Protein AF-A0A1G2YXJ8-F1 (afdb_monomer_lite)

Sequence (127 aa):
MAADRNPWINSPAATVDATKWSTWKPDVAYSGGTAGTSDQARNGNAIPHQGDGQNVLFLDSHVEFAKRAYCSVEDDNIYTVARNSPPGTADLYGTVPTPGSSCTPMNRKDSLLVHDPDNFGSTTKKR

Radius of gyration: 14.81 Å; chains: 1; bounding box: 45×42×34 Å

Structure (mmCIF, N/CA/C/O backbone):
data_AF-A0A1G2YXJ8-F1
#
_entry.id   AF-A0A1G2YXJ8-F1
#
loop_
_atom_site.group_PDB
_atom_site.id
_atom_site.type_symbol
_atom_site.label_atom_id
_atom_site.label_alt_id
_atom_site.label_comp_id
_atom_site.label_asym_id
_atom_site.label_entity_id
_atom_site.label_seq_id
_atom_site.pdbx_PDB_ins_code
_atom_site.Cartn_x
_atom_site.Cartn_y
_atom_site.Cartn_z
_atom_site.occupancy
_atom_site.B_iso_or_equiv
_atom_site.auth_seq_id
_atom_site.auth_comp_id
_atom_site.auth_asym_id
_atom_site.auth_atom_id
_atom_site.pdbx_PDB_model_num
ATOM 1 N N . MET A 1 1 ? -6.365 -13.509 -10.080 1.00 55.47 1 MET A N 1
ATOM 2 C CA . MET A 1 1 ? -5.770 -12.926 -8.859 1.00 55.47 1 MET A CA 1
ATOM 3 C C . MET A 1 1 ? -6.892 -12.178 -8.172 1.00 55.47 1 MET A C 1
ATOM 5 O O . MET A 1 1 ? -7.592 -11.463 -8.873 1.00 55.47 1 MET A O 1
ATOM 9 N N . ALA A 1 2 ? -7.147 -12.446 -6.892 1.00 74.88 2 ALA A N 1
ATOM 10 C CA . ALA A 1 2 ? -8.237 -11.804 -6.150 1.00 74.88 2 ALA A CA 1
ATOM 11 C C . ALA A 1 2 ? -7.772 -10.533 -5.411 1.00 74.88 2 ALA A C 1
ATOM 13 O O . ALA A 1 2 ? -8.576 -9.639 -5.194 1.00 74.88 2 ALA A O 1
ATOM 14 N N . ALA A 1 3 ? -6.477 -10.435 -5.092 1.00 87.75 3 ALA A N 1
ATOM 15 C CA . ALA A 1 3 ? -5.836 -9.250 -4.527 1.00 87.75 3 ALA A CA 1
ATOM 16 C C . ALA A 1 3 ? -4.610 -8.844 -5.356 1.00 87.75 3 ALA A C 1
ATOM 18 O O . ALA A 1 3 ? -3.994 -9.694 -6.014 1.00 87.75 3 ALA A O 1
ATOM 19 N N . ASP A 1 4 ? -4.255 -7.562 -5.302 1.00 91.56 4 ASP A N 1
ATOM 20 C CA . ASP A 1 4 ? -3.093 -7.021 -6.005 1.00 91.56 4 ASP A CA 1
ATOM 21 C C . ASP A 1 4 ? -1.777 -7.211 -5.251 1.00 91.56 4 ASP A C 1
ATOM 23 O O . ASP A 1 4 ? -1.720 -7.278 -4.022 1.00 91.56 4 ASP A O 1
ATOM 27 N N . ARG A 1 5 ? -0.694 -7.268 -6.033 1.00 90.25 5 ARG A N 1
ATOM 28 C CA . ARG A 1 5 ? 0.675 -7.442 -5.539 1.00 90.25 5 ARG A CA 1
ATOM 29 C C . ARG A 1 5 ? 1.158 -6.227 -4.752 1.00 90.25 5 ARG A C 1
ATOM 31 O O . ARG A 1 5 ? 0.798 -5.091 -5.055 1.00 90.25 5 ARG A O 1
ATOM 38 N N . ASN A 1 6 ? 2.047 -6.488 -3.799 1.00 91.06 6 ASN A N 1
ATOM 39 C CA . ASN A 1 6 ? 2.656 -5.465 -2.963 1.00 91.06 6 ASN A CA 1
ATOM 40 C C . ASN A 1 6 ? 3.554 -4.532 -3.812 1.00 91.06 6 ASN A C 1
ATOM 42 O O . ASN A 1 6 ? 4.465 -5.015 -4.483 1.00 91.06 6 ASN A O 1
ATOM 46 N N . PRO A 1 7 ? 3.351 -3.202 -3.803 1.00 92.00 7 PRO A N 1
ATOM 47 C CA . PRO A 1 7 ? 4.129 -2.268 -4.621 1.00 92.00 7 PRO A CA 1
ATOM 48 C C . PRO A 1 7 ? 5.592 -2.123 -4.178 1.00 92.00 7 PRO A C 1
ATOM 50 O O . PRO A 1 7 ? 6.380 -1.503 -4.891 1.00 92.00 7 PRO A O 1
ATOM 53 N N . TRP A 1 8 ? 5.964 -2.690 -3.027 1.00 91.50 8 TRP A N 1
ATOM 54 C CA . TRP A 1 8 ? 7.299 -2.601 -2.436 1.00 91.50 8 TRP A CA 1
ATOM 55 C C . TRP A 1 8 ? 8.157 -3.856 -2.626 1.00 91.50 8 TRP A C 1
ATOM 57 O O . TRP A 1 8 ? 9.305 -3.882 -2.185 1.00 91.50 8 TRP A O 1
ATOM 67 N N . ILE A 1 9 ? 7.633 -4.892 -3.288 1.00 89.06 9 ILE A N 1
ATOM 68 C CA . ILE A 1 9 ? 8.358 -6.138 -3.570 1.00 89.06 9 ILE A CA 1
ATOM 69 C C . ILE A 1 9 ? 8.384 -6.364 -5.086 1.00 89.06 9 ILE A C 1
ATOM 71 O O . ILE A 1 9 ? 7.345 -6.343 -5.744 1.00 89.06 9 ILE A O 1
ATOM 75 N N . ASN A 1 10 ? 9.570 -6.603 -5.652 1.00 88.38 10 ASN A N 1
ATOM 76 C CA . ASN A 1 10 ? 9.713 -6.885 -7.086 1.00 88.38 10 ASN A CA 1
ATOM 77 C C . ASN A 1 10 ? 8.901 -8.125 -7.484 1.00 88.38 10 ASN A C 1
ATOM 79 O O . ASN A 1 10 ? 8.801 -9.082 -6.712 1.00 88.38 10 ASN A O 1
ATOM 83 N N . SER A 1 11 ? 8.300 -8.091 -8.670 1.00 82.06 11 SER A N 1
ATOM 84 C CA . SER A 1 11 ? 7.535 -9.210 -9.216 1.00 82.06 11 SER A CA 1
ATOM 85 C C . SER A 1 11 ? 7.715 -9.323 -10.728 1.00 82.06 11 SER A C 1
ATOM 87 O O . SER A 1 11 ? 7.993 -8.311 -11.381 1.00 82.06 11 SER A O 1
ATOM 89 N N . PRO A 1 12 ? 7.377 -10.479 -11.337 1.00 82.56 12 PRO A N 1
ATOM 90 C CA . PRO A 1 12 ? 7.590 -10.653 -12.770 1.00 82.56 12 PRO A CA 1
ATOM 91 C C . PRO A 1 12 ? 6.703 -9.728 -13.611 1.00 82.56 12 PRO A C 1
ATOM 93 O O . PRO A 1 12 ? 6.899 -9.588 -14.813 1.00 82.56 12 PRO A O 1
ATOM 96 N N . ALA A 1 13 ? 5.690 -9.122 -12.983 1.00 80.62 13 ALA A N 1
ATOM 97 C CA . ALA A 1 13 ? 4.768 -8.191 -13.610 1.00 80.62 13 ALA A CA 1
ATOM 98 C C . ALA A 1 13 ? 5.168 -6.718 -13.440 1.00 80.62 13 ALA A C 1
ATOM 100 O O . ALA A 1 13 ? 4.659 -5.882 -14.183 1.00 80.62 13 ALA A O 1
ATOM 101 N N . ALA A 1 14 ? 6.011 -6.383 -12.458 1.00 83.38 14 ALA A N 1
ATOM 102 C CA . ALA A 1 14 ? 6.389 -5.004 -12.168 1.00 83.38 14 ALA A CA 1
ATOM 103 C C . ALA A 1 14 ? 7.639 -4.910 -11.282 1.00 83.38 14 ALA A C 1
ATOM 105 O O . ALA A 1 14 ? 7.740 -5.588 -10.256 1.00 83.38 14 ALA A O 1
ATOM 106 N N . THR A 1 15 ? 8.525 -3.981 -11.642 1.00 86.75 15 THR A N 1
ATOM 107 C CA . THR A 1 15 ? 9.673 -3.561 -10.830 1.00 86.75 15 THR A CA 1
ATOM 108 C C . THR A 1 15 ? 9.257 -2.458 -9.859 1.00 86.75 15 THR A C 1
ATOM 110 O O . THR A 1 15 ? 8.544 -1.528 -10.241 1.00 86.75 15 THR A O 1
ATOM 113 N N . VAL A 1 16 ? 9.729 -2.539 -8.615 1.00 87.25 16 VAL A N 1
ATOM 114 C CA . VAL A 1 16 ? 9.506 -1.520 -7.581 1.00 87.25 16 VAL A CA 1
ATOM 115 C C . VAL A 1 16 ? 10.176 -0.207 -7.979 1.00 87.25 16 VAL A C 1
ATOM 117 O O . VAL A 1 16 ? 11.348 -0.176 -8.357 1.00 87.25 16 VAL A O 1
ATOM 120 N N . ASP A 1 17 ? 9.448 0.896 -7.828 1.00 88.19 17 ASP A N 1
ATOM 121 C CA . ASP A 1 17 ? 9.988 2.242 -7.993 1.00 88.19 17 ASP A CA 1
ATOM 122 C C . ASP A 1 17 ? 10.459 2.791 -6.638 1.00 88.19 17 ASP A C 1
ATOM 124 O O . ASP A 1 17 ? 9.665 3.235 -5.805 1.00 88.19 17 ASP A O 1
ATOM 128 N N . ALA A 1 18 ? 11.774 2.781 -6.411 1.00 84.88 18 ALA A N 1
ATOM 129 C CA . ALA A 1 18 ? 12.370 3.280 -5.171 1.00 84.88 18 ALA A CA 1
ATOM 130 C C . ALA A 1 18 ? 12.087 4.776 -4.919 1.00 84.88 18 ALA A C 1
ATOM 132 O O . ALA A 1 18 ? 12.070 5.218 -3.766 1.00 84.88 18 ALA A O 1
ATOM 133 N N . THR A 1 19 ? 11.824 5.564 -5.969 1.00 88.88 19 THR A N 1
ATOM 134 C CA . THR A 1 19 ? 11.490 6.989 -5.821 1.00 88.88 19 THR A CA 1
ATOM 135 C C . THR A 1 19 ? 10.113 7.173 -5.183 1.00 88.88 19 THR A C 1
ATOM 137 O O . THR A 1 19 ? 9.920 8.088 -4.373 1.00 88.88 19 THR A O 1
ATOM 140 N N . LYS A 1 20 ? 9.179 6.248 -5.444 1.00 90.94 20 LYS A N 1
ATOM 141 C CA . LYS A 1 20 ? 7.853 6.244 -4.818 1.00 90.94 20 LYS A CA 1
ATOM 142 C C . LYS A 1 20 ? 7.937 6.009 -3.322 1.00 90.94 20 LYS A C 1
ATOM 144 O O . LYS A 1 20 ? 7.302 6.751 -2.586 1.00 90.94 20 LYS A O 1
ATOM 149 N N . TRP A 1 21 ? 8.776 5.080 -2.859 1.00 91.12 21 TRP A N 1
ATOM 150 C CA . TRP A 1 21 ? 8.971 4.879 -1.419 1.00 91.12 21 TRP A CA 1
ATOM 151 C C . TRP A 1 21 ? 9.492 6.150 -0.734 1.00 91.12 21 TRP A C 1
ATOM 153 O O . TRP A 1 21 ? 8.954 6.582 0.281 1.00 91.12 21 TRP A O 1
ATOM 163 N N . SER A 1 22 ? 10.494 6.807 -1.328 1.00 91.06 22 SER A N 1
ATOM 164 C CA . SER A 1 22 ? 11.095 8.018 -0.746 1.00 91.06 22 SER A CA 1
ATOM 165 C C . SER A 1 22 ? 10.130 9.207 -0.623 1.00 91.06 22 SER A C 1
ATOM 167 O O . SER A 1 22 ? 10.335 10.097 0.202 1.00 91.06 22 SER A O 1
ATOM 169 N N . THR A 1 23 ? 9.077 9.226 -1.441 1.00 92.94 23 THR A N 1
ATOM 170 C CA . THR A 1 23 ? 8.083 10.307 -1.498 1.00 92.94 23 THR A CA 1
ATOM 171 C C . THR A 1 23 ? 6.740 9.915 -0.893 1.00 92.94 23 THR A C 1
ATOM 173 O O . THR A 1 23 ? 5.869 10.773 -0.735 1.00 92.94 23 THR A O 1
ATOM 176 N N . TRP A 1 24 ? 6.566 8.642 -0.550 1.00 92.94 24 TRP A N 1
ATOM 177 C CA . TRP A 1 24 ? 5.320 8.109 -0.044 1.00 92.94 24 TRP A CA 1
ATOM 178 C C . TRP A 1 24 ? 5.018 8.618 1.365 1.00 92.94 24 TRP A C 1
ATOM 180 O O . TRP A 1 24 ? 5.879 8.606 2.250 1.00 92.94 24 TRP A O 1
ATOM 190 N N . LYS A 1 25 ? 3.774 9.068 1.556 1.00 94.00 25 LYS A N 1
ATOM 191 C CA . LYS A 1 25 ? 3.203 9.499 2.837 1.00 94.00 25 LYS A CA 1
ATOM 192 C C . LYS A 1 25 ? 1.683 9.293 2.824 1.00 94.00 25 LYS A C 1
ATOM 194 O O . LYS A 1 25 ? 1.069 9.638 1.816 1.00 94.00 25 LYS A O 1
ATOM 199 N N . PRO A 1 26 ? 1.061 8.818 3.918 1.00 92.75 26 PRO A N 1
ATOM 200 C CA . PRO A 1 26 ? -0.388 8.885 4.098 1.00 92.75 26 PRO A CA 1
ATOM 201 C C . PRO A 1 26 ? -0.890 10.328 3.979 1.00 92.75 26 PRO A C 1
ATOM 203 O O . PRO A 1 26 ? -0.208 11.254 4.417 1.00 92.75 26 PRO A O 1
ATOM 206 N N . ASP A 1 27 ? -2.082 10.532 3.420 1.00 94.19 27 ASP A N 1
ATOM 207 C CA . ASP A 1 27 ? -2.693 11.865 3.277 1.00 94.19 27 ASP A CA 1
ATOM 208 C C . ASP A 1 27 ? -3.507 12.303 4.507 1.00 94.19 27 ASP A C 1
ATOM 210 O O . ASP A 1 27 ? -4.184 13.328 4.494 1.00 94.19 27 ASP A O 1
ATOM 214 N N . VAL A 1 28 ? -3.393 11.541 5.592 1.00 92.00 28 VAL A N 1
ATOM 215 C CA . VAL A 1 28 ? -3.946 11.819 6.918 1.00 92.00 28 VAL A CA 1
ATOM 216 C C . VAL A 1 28 ? -2.814 11.855 7.943 1.00 92.00 28 VAL A C 1
ATOM 218 O O . VAL A 1 28 ? -1.717 11.361 7.685 1.00 92.00 28 VAL A O 1
ATOM 221 N N . ALA A 1 29 ? -3.045 12.470 9.103 1.00 89.81 29 ALA A N 1
ATOM 222 C CA . ALA A 1 29 ? -2.061 12.458 10.184 1.00 89.81 29 ALA A CA 1
ATOM 223 C C . ALA A 1 29 ? -1.865 11.027 10.716 1.00 89.81 29 ALA A C 1
ATOM 225 O O . ALA A 1 29 ? -2.830 10.278 10.839 1.00 89.81 29 ALA A O 1
ATOM 226 N N . TYR A 1 30 ? -0.627 10.656 11.043 1.00 85.94 30 TYR A N 1
ATOM 227 C CA . TYR A 1 30 ? -0.281 9.308 11.497 1.00 85.94 30 TYR A CA 1
ATOM 228 C C . TYR A 1 30 ? 0.816 9.350 12.562 1.00 85.94 30 TYR A C 1
ATOM 230 O O . TYR A 1 30 ? 1.486 10.365 12.768 1.00 85.94 30 TYR A O 1
ATOM 238 N N . SER A 1 31 ? 1.020 8.227 13.250 1.00 79.50 31 SER A N 1
ATOM 239 C CA . SER A 1 31 ? 2.063 8.102 14.268 1.00 79.50 31 SER A CA 1
ATOM 240 C C . SER A 1 31 ? 3.455 8.342 13.661 1.00 79.50 31 SER A C 1
ATOM 242 O O . SER A 1 31 ? 3.919 7.607 12.784 1.00 79.50 31 SER A O 1
ATOM 244 N N . GLY A 1 32 ? 4.132 9.400 14.113 1.00 78.06 32 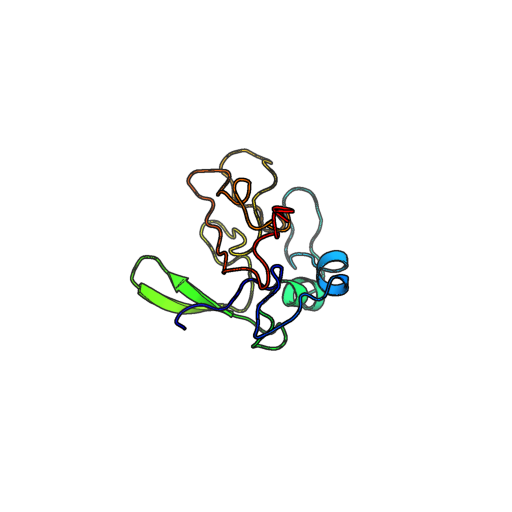GLY A N 1
ATOM 245 C CA . GLY A 1 32 ? 5.472 9.760 13.644 1.00 78.06 32 GLY A CA 1
ATOM 246 C C . GLY A 1 32 ? 5.527 10.648 12.396 1.00 78.06 32 GLY A C 1
ATOM 247 O O . GLY A 1 32 ? 6.608 10.787 11.824 1.00 78.06 32 GLY A O 1
ATOM 248 N N . GLY A 1 33 ? 4.420 11.273 11.975 1.00 83.75 33 GLY A N 1
ATOM 249 C CA . GLY A 1 33 ? 4.445 12.228 10.866 1.00 83.75 33 GLY A CA 1
ATOM 250 C C . GLY A 1 33 ? 3.175 13.064 10.703 1.00 83.75 33 GLY A C 1
ATOM 251 O O . GLY A 1 33 ? 2.178 12.891 11.397 1.00 83.75 33 GLY A O 1
ATOM 252 N N . THR A 1 34 ? 3.221 14.010 9.768 1.00 89.38 34 THR A N 1
ATOM 253 C CA . THR A 1 34 ? 2.061 14.812 9.355 1.00 89.38 34 THR A CA 1
ATOM 254 C C . THR A 1 34 ? 1.477 14.278 8.052 1.00 89.38 34 THR A C 1
ATOM 256 O O . THR A 1 34 ? 2.183 13.623 7.281 1.00 89.38 34 THR A O 1
ATOM 259 N N . ALA A 1 35 ? 0.217 14.621 7.782 1.00 93.44 35 ALA A N 1
ATOM 260 C CA . ALA A 1 35 ? -0.444 14.327 6.514 1.00 93.44 35 ALA A CA 1
ATOM 261 C C . ALA A 1 35 ? 0.388 14.809 5.311 1.00 93.44 35 ALA A C 1
ATOM 263 O O . ALA A 1 35 ? 0.909 15.929 5.307 1.00 93.44 35 ALA A O 1
ATOM 264 N N . GLY A 1 36 ? 0.525 13.943 4.310 1.00 94.06 36 GLY A N 1
ATOM 265 C CA . GLY A 1 36 ? 1.047 14.260 2.986 1.00 94.06 36 GLY A CA 1
ATOM 266 C C . GLY A 1 36 ? -0.048 14.722 2.023 1.00 94.06 36 GLY A C 1
ATOM 267 O O . GLY A 1 36 ? -1.186 14.974 2.412 1.00 94.06 36 GLY A O 1
ATOM 268 N N . THR A 1 37 ? 0.293 14.823 0.741 1.00 95.69 37 THR A N 1
ATOM 269 C CA . THR A 1 37 ? -0.684 15.087 -0.325 1.00 95.69 37 THR A CA 1
ATOM 270 C C . THR A 1 37 ? -1.345 13.796 -0.809 1.00 95.69 37 THR A C 1
ATOM 272 O O . THR A 1 37 ? -0.817 12.695 -0.636 1.00 95.69 37 THR A O 1
ATOM 275 N N . SER A 1 38 ? -2.486 13.914 -1.493 1.00 93.69 38 SER A N 1
ATOM 276 C CA . SER A 1 38 ? -3.156 12.756 -2.096 1.00 93.69 38 SER A CA 1
ATOM 277 C C . SER A 1 38 ? -2.268 12.007 -3.095 1.00 93.69 38 SER A C 1
ATOM 279 O O . SER A 1 38 ? -2.350 10.780 -3.156 1.00 93.69 38 SER A O 1
ATOM 281 N N . ASP A 1 39 ? -1.396 12.716 -3.819 1.00 93.50 39 ASP A N 1
ATOM 282 C CA . ASP A 1 39 ? -0.425 12.123 -4.748 1.00 93.50 39 ASP A CA 1
ATOM 283 C C . ASP A 1 39 ? 0.657 11.325 -4.010 1.00 93.50 39 ASP A C 1
ATOM 285 O O . ASP A 1 39 ? 0.998 10.216 -4.417 1.00 93.50 39 ASP A O 1
ATOM 289 N N . GLN A 1 40 ? 1.142 11.831 -2.870 1.00 94.75 40 GLN A N 1
ATOM 290 C CA . GLN A 1 40 ? 2.083 11.091 -2.023 1.00 94.75 40 GLN A CA 1
ATOM 291 C C . GLN A 1 40 ? 1.461 9.809 -1.471 1.00 94.75 40 GLN A C 1
ATOM 293 O O . GLN A 1 40 ? 2.146 8.793 -1.382 1.00 94.75 40 GLN A O 1
ATOM 298 N N . ALA A 1 41 ? 0.168 9.820 -1.152 1.00 94.06 41 ALA A N 1
ATOM 299 C CA . ALA A 1 41 ? -0.524 8.624 -0.686 1.00 94.06 41 ALA A CA 1
ATOM 300 C C . ALA A 1 41 ? -0.795 7.617 -1.821 1.00 94.06 41 ALA A C 1
ATOM 302 O O . ALA A 1 41 ? -0.726 6.412 -1.582 1.00 94.06 41 ALA A O 1
ATOM 303 N N . ARG A 1 42 ? -1.024 8.077 -3.064 1.00 94.50 42 ARG A N 1
ATOM 304 C CA . ARG A 1 42 ? -1.155 7.202 -4.252 1.00 94.50 42 ARG A CA 1
ATOM 305 C C . ARG A 1 42 ? 0.114 6.406 -4.545 1.00 94.50 42 ARG A C 1
ATOM 307 O O . ARG A 1 42 ? 0.034 5.293 -5.056 1.00 94.50 42 ARG A O 1
ATOM 314 N N . ASN A 1 43 ? 1.282 6.926 -4.168 1.00 94.50 43 ASN A N 1
ATOM 315 C CA . ASN A 1 43 ? 2.549 6.211 -4.338 1.00 94.50 43 ASN A CA 1
ATOM 316 C C . ASN A 1 43 ? 2.619 4.883 -3.572 1.00 94.50 43 ASN A C 1
ATOM 318 O O . ASN A 1 43 ? 3.443 4.050 -3.934 1.00 94.50 43 ASN A O 1
ATOM 322 N N . GLY A 1 44 ? 1.772 4.679 -2.556 1.00 92.00 44 GLY A N 1
ATOM 323 C CA . GLY A 1 44 ? 1.712 3.429 -1.796 1.00 92.00 44 GLY A CA 1
ATOM 324 C C . GLY A 1 44 ? 0.684 2.422 -2.291 1.00 92.00 44 GLY A C 1
ATOM 325 O O . GLY A 1 44 ? 0.562 1.352 -1.702 1.00 92.00 44 GLY A O 1
ATOM 326 N N . ASN A 1 45 ? -0.062 2.752 -3.343 1.00 94.88 45 ASN A N 1
ATOM 327 C CA . ASN A 1 45 ? -1.026 1.845 -3.951 1.00 94.88 45 ASN A CA 1
ATOM 328 C C . ASN A 1 45 ? -0.345 0.889 -4.938 1.00 94.88 45 ASN A C 1
ATOM 330 O O . ASN A 1 45 ? 0.815 1.064 -5.321 1.00 94.88 45 ASN A O 1
ATOM 334 N N . ALA A 1 46 ? -1.088 -0.126 -5.374 1.00 92.38 46 ALA A N 1
ATOM 335 C CA . ALA A 1 46 ? -0.567 -1.143 -6.271 1.00 92.38 46 ALA A CA 1
ATOM 336 C C . ALA A 1 46 ? -0.148 -0.563 -7.638 1.00 92.38 46 ALA A C 1
ATOM 338 O O . ALA A 1 46 ? -0.783 0.329 -8.209 1.00 92.38 46 ALA A O 1
ATOM 339 N N . ILE A 1 47 ? 0.927 -1.123 -8.199 1.00 91.44 47 ILE A N 1
ATOM 340 C 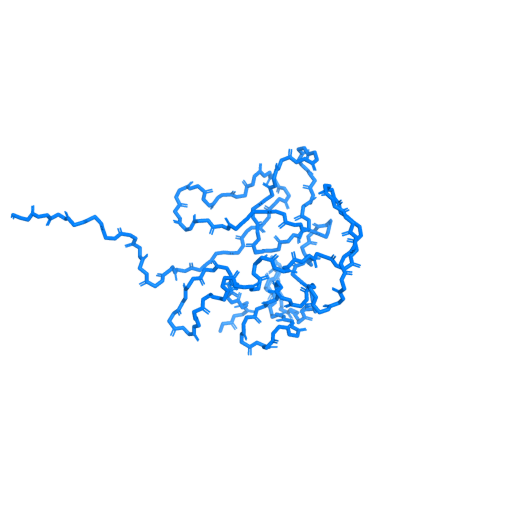CA . ILE A 1 47 ? 1.488 -0.715 -9.498 1.00 91.44 47 ILE A CA 1
ATOM 341 C C . ILE A 1 47 ? 0.517 -0.950 -10.680 1.00 91.44 47 ILE A C 1
ATOM 343 O O . ILE A 1 47 ? 0.416 -0.057 -11.525 1.00 91.44 47 ILE A O 1
ATOM 347 N N . PRO A 1 48 ? -0.224 -2.081 -10.768 1.00 88.12 48 PRO A N 1
ATOM 348 C CA . PRO A 1 48 ? -1.092 -2.382 -11.915 1.00 88.12 48 PRO A CA 1
ATOM 349 C C . PRO A 1 48 ? -2.187 -1.344 -12.191 1.00 88.12 48 PRO A C 1
ATOM 351 O O . PRO A 1 48 ? -2.625 -1.204 -13.331 1.00 88.12 48 PRO A O 1
ATOM 354 N N . HIS A 1 49 ? -2.601 -0.591 -11.171 1.00 89.25 49 HIS A N 1
ATOM 355 C CA . HIS A 1 49 ? -3.634 0.441 -11.268 1.00 89.25 49 HIS A CA 1
ATOM 356 C C . HIS A 1 49 ? -3.056 1.858 -11.317 1.00 89.25 49 HIS A C 1
ATOM 358 O O . HIS A 1 49 ? -3.726 2.809 -10.935 1.00 89.25 49 HIS A O 1
ATOM 364 N N . GLN A 1 50 ? -1.800 2.009 -11.750 1.00 88.56 50 GLN A N 1
ATOM 365 C CA . GLN A 1 50 ? -1.121 3.306 -11.882 1.00 88.56 50 GLN A CA 1
ATOM 366 C C . GLN A 1 50 ? -1.087 4.128 -10.577 1.00 88.56 50 GLN A C 1
ATOM 368 O O . GLN A 1 50 ? -0.876 5.337 -10.605 1.00 88.56 50 GLN A O 1
ATOM 373 N N . GLY A 1 51 ? -1.239 3.475 -9.419 1.00 89.81 51 GLY A N 1
ATOM 374 C CA . GLY A 1 51 ? -1.322 4.134 -8.116 1.00 89.81 51 GLY A CA 1
ATOM 375 C C . GLY A 1 51 ? -2.714 4.659 -7.736 1.00 89.81 51 GLY A C 1
ATOM 376 O O . GLY A 1 51 ? -2.855 5.258 -6.672 1.00 89.81 51 GLY A O 1
ATOM 377 N N . ASP A 1 52 ? -3.759 4.429 -8.534 1.00 92.94 52 ASP A N 1
ATOM 378 C CA . ASP A 1 52 ? -5.117 4.900 -8.212 1.00 92.94 52 ASP A CA 1
ATOM 379 C C . ASP A 1 52 ? -5.838 4.037 -7.162 1.00 92.94 52 ASP A C 1
ATOM 381 O O . ASP A 1 52 ? -6.809 4.492 -6.552 1.00 92.94 52 ASP A O 1
ATOM 385 N N . GLY A 1 53 ? -5.358 2.816 -6.913 1.00 93.69 53 GLY A N 1
ATOM 386 C CA . GLY A 1 53 ? -5.915 1.922 -5.902 1.00 93.69 53 GLY A CA 1
ATOM 387 C C . GLY A 1 53 ? -5.425 0.482 -6.026 1.00 93.69 53 GLY A C 1
ATOM 388 O O . GLY A 1 53 ? -4.402 0.216 -6.663 1.00 93.69 53 GLY A O 1
ATOM 389 N N . GLN A 1 54 ? -6.157 -0.434 -5.399 1.00 94.62 54 GLN A N 1
ATOM 390 C CA . GLN A 1 54 ? -5.865 -1.861 -5.364 1.00 94.62 54 GLN A CA 1
ATOM 391 C C . GLN A 1 54 ? -7.125 -2.692 -5.108 1.00 94.62 54 GLN A C 1
ATOM 393 O O . GLN A 1 54 ? -8.005 -2.297 -4.348 1.00 94.62 54 GLN A O 1
ATOM 398 N N . ASN A 1 55 ? -7.176 -3.883 -5.689 1.00 94.69 55 ASN A N 1
ATOM 399 C CA . ASN A 1 55 ? -8.079 -4.942 -5.273 1.00 94.69 55 ASN A CA 1
ATOM 400 C C . ASN A 1 55 ? -7.540 -5.593 -3.999 1.00 94.69 55 ASN A C 1
ATOM 402 O O . ASN A 1 55 ? -6.392 -6.051 -3.956 1.00 94.69 55 ASN A O 1
ATOM 406 N N . VAL A 1 56 ? -8.382 -5.660 -2.975 1.00 92.75 56 VAL A N 1
ATOM 407 C CA . VAL A 1 56 ? -8.063 -6.231 -1.666 1.00 92.75 56 VAL A CA 1
ATOM 408 C C . VAL A 1 56 ? -9.007 -7.396 -1.407 1.00 92.75 56 VAL A C 1
ATOM 410 O O . VAL A 1 56 ? -10.220 -7.237 -1.497 1.00 92.75 56 VAL A O 1
ATOM 413 N N . LEU A 1 57 ? -8.443 -8.570 -1.111 1.00 91.81 57 LEU A N 1
ATOM 414 C CA . LEU A 1 57 ? -9.189 -9.753 -0.685 1.00 91.81 57 LEU A CA 1
ATOM 415 C C . LEU A 1 57 ? -9.277 -9.758 0.841 1.00 91.81 57 LEU A C 1
ATOM 417 O O . LEU A 1 57 ? -8.247 -9.776 1.516 1.00 91.81 57 LEU A O 1
ATOM 421 N N . PHE A 1 58 ? -10.494 -9.805 1.365 1.00 88.88 58 PHE A N 1
ATOM 422 C CA . PHE A 1 58 ? -10.761 -9.850 2.798 1.00 88.88 58 PHE A CA 1
ATOM 423 C C . PHE A 1 58 ? -10.991 -11.284 3.290 1.00 88.88 58 PHE A C 1
ATOM 425 O O . PHE A 1 58 ? -11.161 -12.225 2.510 1.00 88.88 58 PHE A O 1
ATOM 432 N N . LEU A 1 59 ? -10.975 -11.465 4.613 1.00 87.56 59 LEU A N 1
ATOM 433 C CA . LEU A 1 59 ? -11.036 -12.781 5.264 1.00 87.56 59 LEU A CA 1
ATOM 434 C C . LEU A 1 59 ? -12.334 -13.557 4.972 1.00 87.56 59 LEU A C 1
ATOM 436 O O . LEU A 1 59 ? -12.326 -14.783 4.910 1.00 87.56 59 LEU A O 1
ATOM 440 N N . ASP A 1 60 ? -13.444 -12.856 4.769 1.00 90.31 60 ASP A N 1
ATOM 441 C CA . ASP A 1 60 ? -14.748 -13.402 4.367 1.00 90.31 60 ASP A CA 1
ATOM 442 C C . ASP A 1 60 ? -14.851 -13.668 2.848 1.00 90.31 60 ASP A C 1
ATOM 444 O O . ASP A 1 60 ? -15.927 -13.973 2.338 1.00 90.31 60 ASP A O 1
ATOM 448 N N . SER A 1 61 ? -13.722 -13.617 2.130 1.00 89.31 61 SER A N 1
ATOM 449 C CA . SER A 1 61 ? -13.578 -13.889 0.694 1.00 89.31 61 SER A CA 1
ATOM 450 C C . SER A 1 61 ? -14.186 -12.855 -0.256 1.00 89.31 61 SER A C 1
ATOM 452 O O . SER A 1 61 ? -14.206 -13.100 -1.466 1.00 89.31 61 SER A O 1
ATOM 454 N N . HIS A 1 62 ? -14.650 -11.701 0.231 1.00 93.44 62 HIS A N 1
ATOM 455 C CA . HIS A 1 62 ? -15.023 -10.616 -0.674 1.00 93.44 62 HIS A CA 1
ATOM 456 C C . HIS A 1 62 ? -13.781 -9.884 -1.194 1.00 93.44 62 HIS A C 1
ATOM 458 O O . HIS A 1 62 ? -12.722 -9.872 -0.563 1.00 93.44 62 HIS A O 1
ATOM 464 N N . VAL A 1 63 ? -13.923 -9.279 -2.371 1.00 92.19 63 VAL A N 1
ATOM 465 C CA . VAL A 1 63 ? -12.902 -8.424 -2.975 1.00 92.19 63 VAL A CA 1
ATOM 466 C C . VAL A 1 63 ? -13.490 -7.035 -3.154 1.00 92.19 63 VAL A C 1
ATOM 468 O O . VAL A 1 63 ? -14.567 -6.898 -3.736 1.00 92.19 63 VAL A O 1
ATOM 471 N N . GLU A 1 64 ? -12.776 -6.017 -2.688 1.00 94.19 64 GLU A N 1
ATOM 472 C CA . GLU A 1 64 ? -13.130 -4.611 -2.890 1.00 94.19 64 GLU A CA 1
ATOM 473 C C . GLU 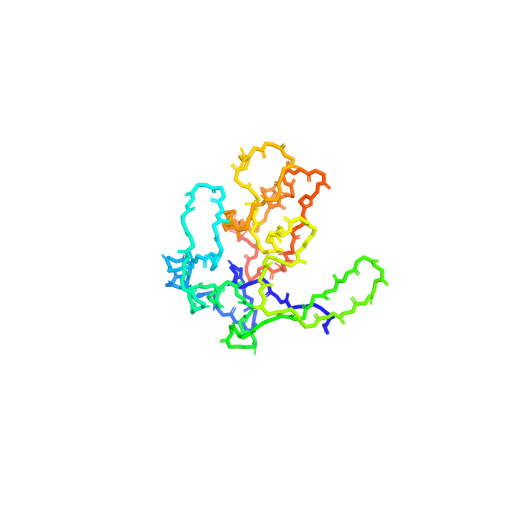A 1 64 ? -11.973 -3.860 -3.554 1.00 94.19 64 GLU A C 1
ATOM 475 O O . GLU A 1 64 ? -10.802 -4.184 -3.350 1.00 94.19 64 GLU A O 1
ATOM 480 N N . PHE A 1 65 ? -12.304 -2.837 -4.343 1.00 94.75 65 PHE A N 1
ATOM 481 C CA . PHE A 1 65 ? -11.328 -1.877 -4.839 1.00 94.75 65 PHE A CA 1
ATOM 482 C C . PHE A 1 65 ? -11.131 -0.738 -3.827 1.00 94.75 65 PHE A C 1
ATOM 484 O O . PHE A 1 65 ? -11.964 0.166 -3.724 1.00 94.75 65 PHE A O 1
ATOM 491 N N . ALA A 1 66 ? -10.007 -0.751 -3.115 1.00 94.69 66 ALA A N 1
ATOM 492 C CA . ALA A 1 66 ? -9.614 0.307 -2.195 1.00 94.69 66 ALA A CA 1
ATOM 493 C C . ALA A 1 66 ? -8.805 1.392 -2.921 1.00 94.69 66 ALA A C 1
ATOM 495 O O . ALA A 1 66 ? -7.971 1.104 -3.774 1.00 94.69 66 ALA A O 1
ATOM 496 N N . LYS A 1 67 ? -9.027 2.665 -2.569 1.00 95.06 67 LYS A N 1
ATOM 497 C CA . LYS A 1 67 ? -8.267 3.807 -3.125 1.00 95.06 67 LYS A CA 1
ATOM 498 C C . LYS A 1 67 ? -6.976 4.112 -2.360 1.00 95.06 67 LYS A C 1
ATOM 500 O O . LYS A 1 67 ? -6.204 4.973 -2.787 1.00 95.06 67 LYS A O 1
ATOM 505 N N . ARG A 1 68 ? -6.777 3.485 -1.198 1.00 94.81 68 ARG A N 1
ATOM 506 C CA . ARG A 1 68 ? -5.651 3.705 -0.282 1.00 94.81 68 ARG A CA 1
ATOM 507 C C . ARG A 1 68 ? -5.153 2.369 0.259 1.00 94.81 68 ARG A C 1
ATOM 509 O O . ARG A 1 68 ? -5.951 1.481 0.536 1.00 94.81 68 ARG A O 1
ATOM 516 N N . ALA A 1 69 ? -3.841 2.269 0.472 1.00 93.31 69 ALA A N 1
ATOM 517 C CA . ALA A 1 69 ? -3.202 1.084 1.050 1.00 93.31 69 ALA A CA 1
ATOM 518 C C . ALA A 1 69 ? -3.488 0.866 2.544 1.00 93.31 69 ALA A C 1
ATOM 520 O O . ALA A 1 69 ? -3.443 -0.269 3.007 1.00 93.31 69 ALA A O 1
ATOM 521 N N . TYR A 1 70 ? -3.824 1.919 3.288 1.00 92.31 70 TYR A N 1
ATOM 522 C CA . TYR A 1 70 ? -4.255 1.837 4.687 1.00 92.31 70 TYR A CA 1
ATOM 523 C C . TYR A 1 70 ? -5.762 1.579 4.792 1.00 92.31 70 TYR A C 1
ATOM 525 O O . TYR A 1 70 ? -6.526 2.412 5.261 1.00 92.31 70 TYR A O 1
ATOM 533 N N . CYS A 1 71 ? -6.201 0.446 4.250 1.00 91.94 71 CYS A N 1
ATOM 534 C CA . CYS A 1 71 ? -7.605 0.023 4.233 1.00 91.94 71 CYS A CA 1
ATOM 535 C C . CYS A 1 71 ? -7.851 -1.259 5.037 1.00 91.94 71 CYS A C 1
ATOM 537 O O . CYS A 1 71 ? -8.934 -1.839 4.952 1.00 91.94 71 CYS A O 1
ATOM 539 N N . SER A 1 72 ? -6.854 -1.716 5.799 1.00 87.56 72 SER A N 1
ATOM 540 C CA . SER A 1 72 ? -7.057 -2.800 6.753 1.00 87.56 72 SER A CA 1
ATOM 541 C C . SER A 1 72 ? -7.791 -2.295 8.000 1.00 87.56 72 SER A C 1
ATOM 543 O O . SER A 1 72 ? -8.226 -1.145 8.091 1.00 87.56 72 SER A O 1
ATOM 545 N N . VAL A 1 73 ? -7.935 -3.174 8.987 1.00 84.88 73 VAL A N 1
ATOM 546 C CA . VAL A 1 73 ? -8.535 -2.837 10.276 1.00 84.88 73 VAL A CA 1
ATOM 547 C C . VAL A 1 73 ? -7.787 -1.664 10.927 1.00 84.88 73 VAL A C 1
ATOM 549 O O . VAL A 1 73 ? -6.563 -1.607 10.886 1.00 84.88 73 VAL A O 1
ATOM 552 N N . GLU A 1 74 ? -8.526 -0.728 11.532 1.00 85.88 74 GLU A N 1
ATOM 553 C CA . GLU A 1 74 ? -7.960 0.453 12.217 1.00 85.88 74 GLU A CA 1
ATOM 554 C C . GLU A 1 74 ? -7.090 1.362 11.319 1.00 85.88 74 GLU A C 1
ATOM 556 O O . GLU A 1 74 ? -6.228 2.071 11.831 1.00 85.88 74 GLU A O 1
ATOM 561 N N . ASP A 1 75 ? -7.332 1.365 10.003 1.00 88.12 75 ASP A N 1
ATOM 562 C CA . ASP A 1 75 ? -6.539 2.093 9.002 1.00 88.12 75 ASP A CA 1
ATOM 563 C C . ASP A 1 75 ? -5.080 1.597 8.922 1.00 88.12 75 ASP A C 1
ATOM 565 O O . ASP A 1 75 ? -4.150 2.371 8.705 1.00 88.12 75 ASP A O 1
ATOM 569 N N . ASP A 1 76 ? -4.843 0.294 9.099 1.00 88.00 76 ASP A N 1
ATOM 570 C CA . ASP A 1 76 ? -3.505 -0.285 8.932 1.00 88.00 76 ASP A CA 1
ATOM 571 C C . ASP A 1 76 ? -3.142 -0.506 7.459 1.00 88.00 76 ASP A C 1
ATOM 573 O O . ASP A 1 76 ? -4.000 -0.775 6.607 1.00 88.00 76 ASP A O 1
ATOM 577 N N . ASN A 1 77 ? -1.851 -0.391 7.151 1.00 91.81 77 ASN A N 1
ATOM 578 C CA . ASN A 1 77 ? -1.338 -0.535 5.797 1.00 91.81 77 ASN A CA 1
ATOM 579 C C . ASN A 1 77 ? -1.149 -2.005 5.419 1.00 91.81 77 ASN A C 1
ATOM 581 O O . ASN A 1 77 ? -0.309 -2.699 5.976 1.00 91.81 77 ASN A O 1
ATOM 585 N N . ILE A 1 78 ? -1.860 -2.463 4.387 1.00 92.50 78 ILE A N 1
ATOM 586 C CA . ILE A 1 78 ? -1.819 -3.869 3.952 1.00 92.50 78 ILE A CA 1
ATOM 587 C C . ILE A 1 78 ? -0.469 -4.303 3.351 1.00 92.50 78 ILE A C 1
ATOM 589 O O . ILE A 1 78 ? -0.238 -5.496 3.151 1.00 92.50 78 ILE A O 1
ATOM 593 N N . TYR A 1 79 ? 0.406 -3.356 2.999 1.00 92.75 79 TYR A N 1
ATOM 594 C CA . TYR A 1 79 ? 1.654 -3.614 2.278 1.00 92.75 79 TYR A CA 1
ATOM 595 C C . TYR A 1 79 ? 2.921 -3.343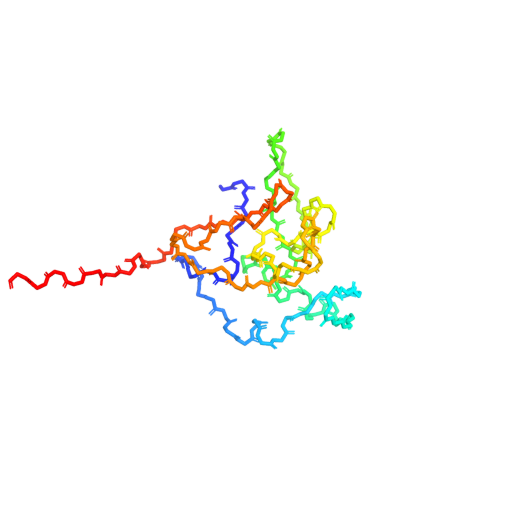 3.090 1.00 92.75 79 TYR A C 1
ATOM 597 O O . TYR A 1 79 ? 4.003 -3.699 2.616 1.00 92.75 79 TYR A O 1
ATOM 605 N N . THR A 1 80 ? 2.837 -2.714 4.262 1.00 91.62 80 THR A N 1
ATOM 606 C CA . THR A 1 80 ? 4.011 -2.374 5.077 1.00 91.62 80 THR A CA 1
ATOM 607 C C . THR A 1 80 ? 3.956 -3.048 6.438 1.00 91.62 80 THR A C 1
ATOM 609 O O . THR A 1 80 ? 2.897 -3.369 6.954 1.00 91.62 80 THR A O 1
ATOM 612 N N . VAL A 1 81 ? 5.129 -3.308 7.011 1.00 88.62 81 VAL A N 1
ATOM 613 C CA . VAL A 1 81 ? 5.252 -3.900 8.348 1.00 88.62 81 VAL A CA 1
ATOM 614 C C . VAL A 1 81 ? 5.182 -2.784 9.386 1.00 88.62 81 VAL A C 1
ATOM 616 O O . VAL A 1 81 ? 5.928 -1.808 9.266 1.00 88.62 81 VAL A O 1
ATOM 619 N N . ALA A 1 82 ? 4.351 -2.905 10.422 1.00 86.75 82 ALA A N 1
ATOM 620 C CA . ALA A 1 82 ? 4.224 -1.856 11.436 1.00 86.75 82 ALA A CA 1
ATOM 621 C C . ALA A 1 82 ? 5.562 -1.537 12.152 1.00 86.75 82 ALA A C 1
ATOM 623 O O . ALA A 1 82 ? 6.371 -2.422 12.430 1.00 86.75 82 ALA A O 1
ATOM 624 N N . ARG A 1 83 ? 5.812 -0.266 12.511 1.00 83.31 83 ARG A N 1
ATOM 625 C CA . ARG A 1 83 ? 7.073 0.184 13.157 1.00 83.31 83 ARG A CA 1
ATOM 626 C C . ARG A 1 83 ? 7.113 0.059 14.688 1.00 83.31 83 ARG A C 1
ATOM 628 O O . ARG A 1 83 ? 8.033 0.590 15.305 1.00 83.31 83 ARG A O 1
ATOM 635 N N . ASN A 1 84 ? 6.156 -0.626 15.318 1.00 67.94 84 ASN A N 1
ATOM 636 C CA . ASN A 1 84 ? 6.033 -0.750 16.784 1.00 67.94 84 ASN A CA 1
ATOM 637 C C . ASN A 1 84 ? 5.827 0.577 17.551 1.00 67.94 84 ASN A C 1
ATOM 639 O O . ASN A 1 84 ? 6.476 0.792 18.577 1.00 67.94 84 ASN A O 1
ATOM 643 N N . SER A 1 85 ? 4.919 1.470 17.129 1.00 57.28 85 SER A N 1
ATOM 644 C CA . SER A 1 85 ? 4.616 2.646 17.966 1.00 57.28 85 SER A CA 1
ATOM 645 C C . SER A 1 85 ? 3.182 3.188 17.852 1.00 57.28 85 SER A C 1
ATOM 647 O O . SER A 1 85 ? 2.891 3.904 16.886 1.00 57.28 85 SER A O 1
ATOM 649 N N . PRO A 1 86 ? 2.315 2.968 18.869 1.00 61.81 86 PRO A N 1
ATOM 650 C CA . PRO A 1 86 ? 2.438 2.045 20.017 1.00 61.81 86 PRO A CA 1
ATOM 651 C C . PRO A 1 86 ? 2.208 0.550 19.661 1.00 61.81 86 PRO A C 1
ATOM 653 O O . PRO A 1 86 ? 1.721 0.229 18.580 1.00 61.81 86 PRO A O 1
ATOM 656 N N . PRO A 1 87 ? 2.581 -0.410 20.536 1.00 60.84 87 PRO A N 1
ATOM 657 C CA . PRO A 1 87 ? 2.348 -1.838 20.296 1.00 60.84 87 PRO A CA 1
ATOM 658 C C . PRO A 1 87 ? 0.853 -2.166 20.168 1.00 60.84 87 PRO A C 1
ATOM 660 O O . PRO A 1 87 ? 0.068 -1.830 21.053 1.00 60.84 87 PRO A O 1
ATOM 663 N N . GLY A 1 88 ? 0.467 -2.877 19.104 1.00 63.34 88 GLY A N 1
ATOM 664 C CA . GLY A 1 88 ? -0.918 -3.327 18.902 1.00 63.34 88 GLY A CA 1
ATOM 665 C C . GLY A 1 88 ? -1.861 -2.297 18.276 1.00 63.34 88 GLY A C 1
ATOM 666 O O . GLY A 1 88 ? -3.078 -2.476 18.370 1.00 63.34 88 GLY A O 1
ATOM 667 N N . THR A 1 89 ? -1.321 -1.245 17.660 1.00 71.75 89 THR A N 1
ATOM 668 C CA . THR A 1 89 ? -2.077 -0.290 16.838 1.00 71.75 89 THR A CA 1
ATOM 669 C C .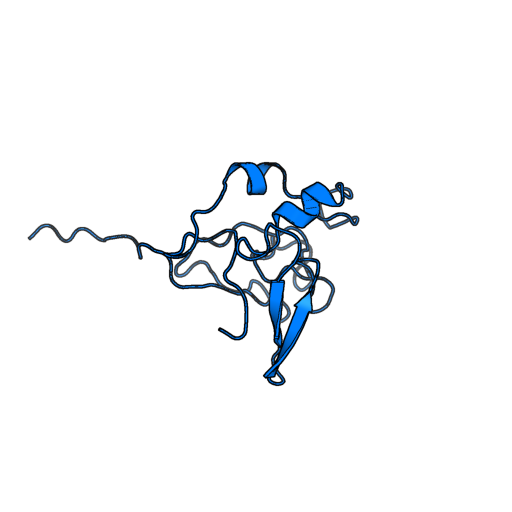 THR A 1 89 ? -1.657 -0.368 15.377 1.00 71.75 89 THR A C 1
ATOM 671 O O . THR A 1 89 ? -0.506 -0.702 15.086 1.00 71.75 89 THR A O 1
ATOM 674 N N . ALA A 1 90 ? -2.580 -0.007 14.489 1.00 77.88 90 ALA A N 1
ATOM 675 C CA . ALA A 1 90 ? -2.315 0.232 13.077 1.00 77.88 90 ALA A CA 1
ATOM 676 C C . ALA A 1 90 ? -1.183 1.250 12.851 1.00 77.88 90 ALA A C 1
ATOM 678 O O . ALA A 1 90 ? -1.030 2.213 13.612 1.00 77.88 90 ALA A O 1
ATOM 679 N N . ASP A 1 91 ? -0.407 1.056 11.787 1.00 87.31 91 ASP A N 1
ATOM 680 C CA . ASP A 1 91 ? 0.619 1.985 11.322 1.00 87.31 91 ASP A CA 1
ATOM 681 C C . ASP A 1 91 ? 0.435 2.237 9.824 1.00 87.31 91 ASP A C 1
ATOM 683 O O . ASP A 1 91 ? 0.936 1.508 8.971 1.00 87.31 91 ASP A O 1
ATOM 687 N N . LEU A 1 92 ? -0.231 3.350 9.504 1.00 90.31 92 LEU A N 1
ATOM 688 C CA . LEU A 1 92 ? -0.474 3.783 8.127 1.00 90.31 92 LEU A CA 1
ATOM 689 C C . LEU A 1 92 ? 0.823 3.894 7.305 1.00 90.31 92 LEU A C 1
ATOM 691 O O . LEU A 1 92 ? 0.776 3.800 6.075 1.00 90.31 92 LEU A O 1
ATOM 695 N N . TYR A 1 93 ? 1.962 4.137 7.972 1.00 90.00 93 TYR A N 1
ATOM 696 C CA . TYR A 1 93 ? 3.270 4.297 7.344 1.00 90.00 93 TYR A CA 1
ATOM 697 C C . TYR A 1 93 ? 4.071 2.973 7.327 1.00 90.00 93 TYR A C 1
ATOM 699 O O . TYR A 1 93 ? 4.394 2.404 6.288 1.00 90.00 93 TYR A O 1
ATOM 707 N N . GLY A 1 94 ? 4.397 2.419 8.487 1.00 88.12 94 GLY A N 1
ATOM 708 C CA . GLY A 1 94 ? 5.131 1.154 8.548 1.00 88.12 94 GLY A CA 1
ATOM 709 C C . GLY A 1 94 ? 6.525 1.192 7.891 1.00 88.12 94 GLY A C 1
ATOM 710 O O . GLY A 1 94 ? 7.144 2.240 7.700 1.00 88.12 94 GLY A O 1
ATOM 711 N N . THR A 1 95 ? 7.052 0.014 7.581 1.00 89.25 95 THR A N 1
ATOM 712 C CA . THR A 1 95 ? 8.381 -0.224 7.003 1.00 89.25 95 THR A CA 1
ATOM 713 C C . THR A 1 95 ? 8.248 -1.114 5.775 1.00 89.25 95 THR A C 1
ATOM 715 O O . THR A 1 95 ? 7.413 -2.021 5.761 1.00 89.25 95 THR A O 1
ATOM 718 N N . VAL A 1 96 ? 9.089 -0.895 4.758 1.00 89.31 96 VAL A N 1
ATOM 719 C CA . VAL A 1 96 ? 9.138 -1.767 3.573 1.00 89.31 96 VAL A CA 1
ATOM 720 C C . VAL A 1 96 ? 9.348 -3.222 4.002 1.00 89.31 96 VAL A C 1
ATOM 722 O O . VAL A 1 96 ? 10.336 -3.511 4.689 1.00 89.31 96 VAL A O 1
ATOM 725 N N . PRO A 1 97 ? 8.468 -4.150 3.592 1.00 86.38 97 PRO A N 1
ATOM 726 C CA . PRO A 1 97 ? 8.675 -5.564 3.851 1.00 86.38 97 PRO A CA 1
ATOM 727 C C . PRO A 1 97 ? 9.913 -6.056 3.102 1.00 86.38 97 PRO A C 1
ATOM 729 O O . PRO A 1 97 ? 10.071 -5.825 1.905 1.00 86.38 97 PRO A O 1
ATOM 732 N N . THR A 1 98 ? 10.785 -6.782 3.798 1.00 82.69 98 THR A N 1
ATOM 733 C CA . THR A 1 98 ? 11.882 -7.523 3.162 1.00 82.69 98 THR A CA 1
ATOM 734 C C . THR A 1 98 ? 11.473 -8.991 3.065 1.00 82.69 98 THR A C 1
ATOM 736 O O . THR A 1 98 ? 11.374 -9.634 4.114 1.00 82.69 98 THR A O 1
ATOM 739 N N . PRO A 1 99 ? 11.221 -9.535 1.857 1.00 73.69 99 PRO A N 1
ATOM 740 C CA . PRO A 1 99 ? 10.818 -10.929 1.686 1.00 73.69 99 PRO A CA 1
ATOM 741 C C . PRO A 1 99 ? 11.787 -11.893 2.382 1.00 73.69 99 PRO A C 1
ATOM 743 O O . PRO A 1 99 ? 12.995 -11.844 2.152 1.00 73.69 99 PRO A O 1
ATOM 746 N N . GLY A 1 100 ? 11.256 -12.767 3.238 1.00 72.81 100 GLY A N 1
ATOM 747 C CA . GLY A 1 100 ? 12.035 -13.691 4.064 1.00 72.81 100 GLY A CA 1
ATOM 748 C C . GLY A 1 100 ? 11.492 -13.795 5.490 1.00 72.81 100 GLY A C 1
ATOM 749 O O . GLY A 1 100 ? 10.395 -13.327 5.784 1.00 72.81 100 GLY A O 1
ATOM 750 N N . SER A 1 101 ? 12.270 -14.397 6.392 1.00 65.25 101 SER A N 1
ATOM 751 C CA . SER A 1 101 ? 11.845 -14.720 7.767 1.00 65.25 101 SER A CA 1
ATOM 752 C C . SER A 1 101 ? 11.525 -13.507 8.650 1.00 65.25 101 SER A C 1
ATOM 754 O O . SER A 1 101 ? 10.922 -13.670 9.704 1.00 65.25 101 SER A O 1
ATOM 756 N N . SER A 1 102 ? 11.942 -12.306 8.250 1.00 68.00 102 SER A N 1
ATOM 757 C CA . SER A 1 102 ? 11.656 -11.040 8.938 1.00 68.00 102 SER A CA 1
ATOM 758 C C . SER A 1 102 ? 10.339 -10.391 8.501 1.00 68.00 102 SER A C 1
ATOM 760 O O . SER A 1 102 ? 9.950 -9.368 9.055 1.00 68.00 102 SER A O 1
ATOM 762 N N . CYS A 1 103 ? 9.675 -10.945 7.484 1.00 75.19 103 CYS A N 1
ATOM 763 C CA . CYS A 1 103 ? 8.435 -10.426 6.922 1.00 75.19 103 CYS A CA 1
ATOM 764 C C . CYS A 1 103 ? 7.230 -11.030 7.655 1.00 75.19 103 CYS A C 1
ATOM 766 O O . CYS A 1 103 ? 6.508 -11.868 7.117 1.00 75.19 103 CYS A O 1
ATOM 768 N N . THR A 1 104 ? 7.069 -10.675 8.927 1.00 82.19 104 THR A N 1
ATOM 769 C CA . THR A 1 104 ? 5.990 -11.183 9.781 1.00 82.19 104 THR A CA 1
ATOM 770 C C . THR A 1 104 ? 5.160 -10.027 10.319 1.00 82.19 104 THR A C 1
ATOM 772 O O . THR A 1 104 ? 5.754 -9.013 10.692 1.00 82.19 104 THR A O 1
ATOM 775 N N . PRO A 1 105 ? 3.829 -10.179 10.435 1.00 82.44 105 PRO A N 1
ATOM 776 C CA . PRO A 1 105 ? 3.010 -9.205 11.141 1.00 82.44 105 PRO A CA 1
ATOM 777 C C . PRO A 1 105 ? 3.545 -8.966 12.555 1.00 82.44 105 PRO A C 1
ATOM 779 O O . PRO A 1 105 ? 3.880 -9.913 13.273 1.00 82.44 105 PRO A O 1
ATOM 782 N N . MET A 1 106 ? 3.642 -7.704 12.958 1.00 82.56 106 MET A N 1
ATOM 783 C CA . MET A 1 106 ? 4.286 -7.310 14.214 1.00 82.56 106 MET A CA 1
ATOM 784 C C . MET A 1 106 ? 3.367 -7.449 15.425 1.00 82.56 106 MET A C 1
ATOM 786 O O . MET A 1 106 ? 3.827 -7.472 16.568 1.00 82.56 106 MET A O 1
ATOM 790 N N . ASN A 1 107 ? 2.057 -7.527 15.203 1.00 77.50 107 ASN A N 1
ATOM 791 C CA . ASN A 1 107 ? 1.069 -7.681 16.259 1.00 77.50 107 ASN A CA 1
ATOM 792 C C . ASN A 1 107 ? -0.162 -8.460 15.758 1.00 77.50 107 ASN A C 1
ATOM 794 O O . ASN A 1 107 ? -0.275 -8.771 14.580 1.00 77.50 107 ASN A O 1
ATOM 798 N N . ARG A 1 108 ? -1.097 -8.800 16.658 1.00 78.25 108 ARG A N 1
ATOM 799 C CA . ARG A 1 108 ? -2.289 -9.610 16.319 1.00 78.25 108 ARG A CA 1
ATOM 800 C C . ARG A 1 108 ? -3.231 -8.929 15.314 1.00 78.25 108 ARG A C 1
ATOM 802 O O . ARG A 1 108 ? -4.010 -9.624 14.672 1.00 78.25 108 ARG A O 1
ATOM 809 N N . LYS A 1 109 ? -3.220 -7.598 15.250 1.00 76.00 109 LYS A N 1
ATOM 810 C CA . LYS A 1 109 ? -4.074 -6.807 14.357 1.00 76.00 109 LYS A CA 1
ATOM 811 C C . LYS A 1 109 ? -3.381 -6.437 13.045 1.00 76.00 109 LYS A C 1
ATOM 813 O O . LYS A 1 109 ? -4.058 -5.974 12.141 1.00 76.00 109 LYS A O 1
ATOM 818 N N . ASP A 1 110 ? -2.070 -6.642 12.963 1.00 77.56 110 ASP A N 1
ATOM 819 C CA . ASP A 1 110 ? -1.275 -6.386 11.767 1.00 77.56 110 ASP A CA 1
ATOM 820 C C . ASP A 1 110 ? -1.530 -7.504 10.748 1.00 77.56 110 ASP A C 1
ATOM 822 O O . ASP A 1 110 ? -1.562 -8.697 11.082 1.00 77.56 110 ASP A O 1
ATOM 826 N N . SER A 1 111 ? -1.745 -7.107 9.502 1.00 80.56 111 SER A N 1
ATOM 827 C CA . SER A 1 111 ? -1.952 -8.002 8.374 1.00 80.56 111 SER A CA 1
ATOM 828 C C . SER A 1 111 ? -1.047 -7.568 7.233 1.00 80.56 111 SER A C 1
ATOM 830 O O . SER A 1 111 ? -1.214 -6.477 6.692 1.00 80.56 111 SER A O 1
ATOM 832 N N . LEU A 1 112 ? -0.143 -8.453 6.821 1.00 86.56 112 LEU A N 1
ATOM 833 C CA . LEU A 1 112 ? 0.850 -8.146 5.803 1.00 86.56 112 LEU A CA 1
ATOM 834 C C . LEU A 1 112 ? 0.621 -8.975 4.541 1.00 86.56 112 LEU A C 1
ATOM 836 O O . LEU A 1 112 ? 0.755 -10.202 4.557 1.00 86.56 112 LEU A O 1
ATOM 840 N N . LEU A 1 113 ? 0.331 -8.301 3.430 1.00 88.88 113 LEU A N 1
ATOM 841 C CA . LEU A 1 113 ? 0.282 -8.926 2.116 1.00 88.88 113 LEU A CA 1
ATOM 842 C C . LEU A 1 113 ? 1.683 -8.947 1.504 1.00 88.88 113 LEU A C 1
ATOM 844 O O . LEU A 1 113 ? 2.283 -7.913 1.196 1.00 88.88 113 LEU A O 1
ATOM 848 N N . VAL A 1 114 ? 2.179 -10.158 1.272 1.00 86.69 114 VAL A N 1
ATOM 849 C CA . VAL A 1 114 ? 3.422 -10.428 0.549 1.00 86.69 114 VAL A CA 1
ATOM 850 C C . VAL A 1 114 ? 3.130 -11.252 -0.694 1.00 86.69 114 VAL A C 1
ATOM 852 O O . VAL A 1 114 ? 2.162 -12.010 -0.746 1.00 86.69 114 VAL A O 1
ATOM 855 N N . HIS A 1 115 ? 3.992 -11.127 -1.695 1.00 86.31 115 HIS A N 1
ATOM 856 C CA . HIS A 1 115 ? 4.021 -12.029 -2.840 1.00 86.31 115 HIS A CA 1
ATOM 857 C C . HIS A 1 115 ? 5.442 -12.545 -3.054 1.00 86.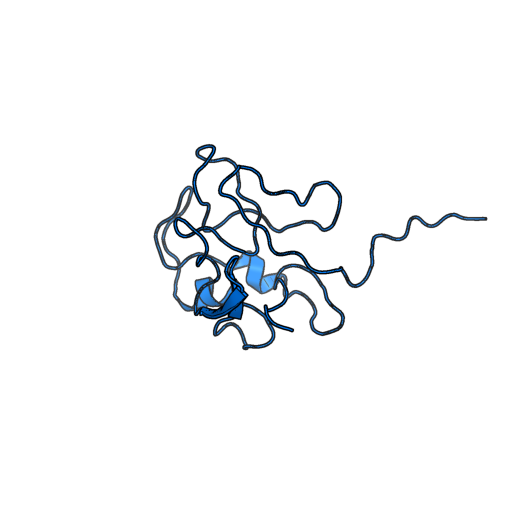31 115 HIS A C 1
ATOM 859 O O . HIS A 1 115 ? 6.405 -11.973 -2.536 1.00 86.31 115 HIS A O 1
ATOM 865 N N . ASP A 1 116 ? 5.557 -13.629 -3.819 1.00 80.81 116 ASP A N 1
ATOM 866 C CA . ASP A 1 116 ? 6.842 -14.250 -4.128 1.00 80.81 116 ASP A CA 1
ATOM 867 C C . ASP A 1 116 ? 7.760 -13.258 -4.863 1.00 80.81 116 ASP A C 1
ATOM 869 O O . ASP A 1 116 ? 7.384 -12.769 -5.934 1.00 80.81 116 ASP A O 1
ATOM 873 N N . PRO A 1 117 ? 8.950 -12.941 -4.323 1.00 73.50 117 PRO A N 1
ATOM 874 C CA . PRO A 1 117 ? 9.894 -12.070 -5.004 1.00 73.50 117 PRO A CA 1
ATOM 875 C C . PRO A 1 117 ? 10.411 -12.720 -6.291 1.00 73.50 117 PRO A C 1
ATOM 877 O O . PRO A 1 117 ? 10.542 -13.940 -6.377 1.00 73.50 117 PRO A O 1
ATOM 880 N N . ASP A 1 118 ? 10.825 -11.890 -7.249 1.00 71.38 118 ASP A N 1
ATOM 881 C CA . ASP A 1 118 ? 11.465 -12.345 -8.498 1.00 71.38 118 ASP A CA 1
ATOM 882 C C . ASP A 1 118 ? 12.664 -13.264 -8.284 1.00 71.38 118 ASP A C 1
ATOM 884 O O . ASP A 1 118 ? 12.902 -14.187 -9.058 1.00 71.38 118 ASP A O 1
ATOM 888 N N . ASN A 1 119 ? 13.422 -13.004 -7.220 1.00 68.19 119 ASN A N 1
ATOM 889 C CA . ASN A 1 119 ? 14.529 -13.829 -6.781 1.00 68.19 119 ASN A CA 1
ATOM 890 C C . ASN A 1 119 ? 14.407 -14.039 -5.272 1.00 68.19 119 ASN A C 1
ATOM 892 O O . ASN A 1 119 ? 14.624 -13.116 -4.486 1.00 68.19 119 ASN A O 1
ATOM 896 N N . PHE A 1 120 ? 14.134 -15.271 -4.852 1.00 62.34 120 PHE A N 1
ATOM 897 C CA . PHE A 1 120 ? 14.455 -15.699 -3.495 1.00 62.34 120 PHE A CA 1
ATOM 898 C C . PHE A 1 120 ? 15.980 -15.765 -3.417 1.00 62.34 120 PHE A C 1
ATOM 900 O O . PHE A 1 120 ? 16.579 -16.552 -4.145 1.00 62.34 120 PHE A O 1
ATOM 907 N N . GLY A 1 121 ? 16.613 -14.885 -2.633 1.00 57.19 121 GLY A N 1
ATOM 908 C CA . GLY A 1 121 ? 18.067 -14.686 -2.615 1.00 57.19 121 GLY A CA 1
ATOM 909 C C . GLY A 1 121 ? 18.868 -15.973 -2.853 1.00 57.19 121 GLY A C 1
ATOM 910 O O . GLY A 1 121 ? 18.828 -16.903 -2.049 1.00 57.19 121 GLY A O 1
ATOM 911 N N . SER A 1 122 ? 19.580 -16.031 -3.982 1.00 47.91 122 SER A N 1
ATOM 912 C CA . SER A 1 122 ? 20.443 -17.155 -4.343 1.00 47.91 122 SER A CA 1
ATOM 913 C C . SER A 1 122 ? 21.514 -17.331 -3.269 1.00 47.91 122 SER A C 1
ATOM 915 O O . SER A 1 122 ? 22.499 -16.592 -3.233 1.00 47.91 122 SER A O 1
ATOM 917 N N . THR A 1 123 ? 21.382 -18.352 -2.423 1.00 44.59 123 THR A N 1
ATOM 918 C CA . THR A 1 123 ? 22.567 -18.940 -1.801 1.00 44.59 123 THR A CA 1
ATOM 919 C C . THR A 1 123 ? 23.312 -19.661 -2.912 1.00 44.59 123 THR A C 1
ATOM 921 O O . THR A 1 123 ? 22.989 -20.790 -3.277 1.00 44.59 123 THR A O 1
ATOM 924 N N . THR A 1 124 ? 24.310 -18.992 -3.484 1.00 38.34 124 THR A N 1
ATOM 925 C CA . THR A 1 124 ? 25.258 -19.607 -4.409 1.00 38.34 124 THR A CA 1
ATOM 926 C C . THR A 1 124 ? 25.986 -20.728 -3.668 1.00 38.34 124 THR A C 1
ATOM 928 O O . THR A 1 124 ? 27.017 -20.499 -3.038 1.00 38.34 124 THR A O 1
ATOM 931 N N . LYS A 1 125 ? 25.472 -21.962 -3.720 1.00 40.81 125 LYS A N 1
ATOM 932 C CA . LYS A 1 125 ? 26.279 -23.145 -3.411 1.00 40.81 125 LYS A CA 1
ATOM 933 C C . LYS A 1 125 ? 27.268 -23.310 -4.558 1.00 40.81 125 LYS A C 1
ATOM 935 O O . LYS A 1 125 ? 26.940 -23.902 -5.584 1.00 40.81 125 LYS A O 1
ATOM 940 N N . LYS A 1 126 ? 28.473 -22.757 -4.393 1.00 39.84 126 LYS A N 1
ATOM 941 C CA . LYS A 1 126 ? 29.625 -23.187 -5.188 1.00 39.84 126 LYS A CA 1
ATOM 942 C C . LYS A 1 126 ? 29.819 -24.681 -4.912 1.00 39.84 126 LYS A C 1
ATOM 944 O O . LYS A 1 126 ? 30.022 -25.063 -3.761 1.00 39.84 126 LYS A O 1
ATOM 949 N N . ARG A 1 127 ? 29.622 -25.491 -5.952 1.00 40.88 127 ARG A N 1
ATOM 950 C CA . ARG A 1 127 ? 30.099 -26.874 -6.005 1.00 40.88 127 ARG A CA 1
ATOM 951 C C . ARG A 1 127 ? 31.615 -26.882 -6.109 1.00 40.88 127 ARG A C 1
ATOM 953 O O . ARG A 1 127 ? 32.145 -25.933 -6.731 1.00 40.88 127 ARG A O 1
#

Secondary structure (DSSP, 8-state):
--SPPPTTS-BTTB---HHHHHH---SS-BTTB----HHHHHTTS-GGGTTS-EEEE-TTS-EEEESSS--SGGG--TTSB---SSTTS--SS-B---SSTT---SSTT--------S---------

Foldseek 3Di:
DQKAAFLLFADPVDDRDPVLLVQADAQCCFPPDHGDDLVSQLSRAGVVVVSQFIWDQDPVGDTDTGRGQLPAPQSAGQAAAAPPVPAPHHGNNHHHADPDPRRDHRHPRGHYDHDDHPDPDDPPPDD

pLDDT: mean 83.58, std 13.05, range [38.34, 95.69]